Protein AF-A8T3K1-F1 (afdb_monomer_lite)

Radius of gyration: 11.14 Å; chains: 1; bounding box: 21×30×27 Å

Secondary structure (DSSP, 8-state):
--EEEEEE-GGG-SSPEEEEEEHHHHHHHHHHHHHTT--EEETTEE---------

Foldseek 3Di:
DDWKWKWKDVVQDDDIDIDIDHPVVSVVVLVVRVVVVIFMDINNHTDDPPDPPDD

Sequence (55 aa):
MLTLQLAYKPFGVGAWTYTTVSHEVAKSLASEYASYGWPVMIDGLPFSTENEQAA

Structure (mmCIF, N/CA/C/O backbone):
data_AF-A8T3K1-F1
#
_entry.id   AF-A8T3K1-F1
#
loop_
_atom_site.group_PDB
_atom_site.id
_atom_site.type_symbol
_atom_site.label_atom_id
_atom_site.label_alt_id
_atom_site.label_comp_id
_atom_site.label_asym_id
_atom_site.label_entity_id
_atom_site.label_seq_id
_atom_site.pdbx_PDB_ins_code
_atom_site.Cartn_x
_atom_site.Cartn_y
_atom_site.Cartn_z
_atom_site.occupancy
_atom_site.B_iso_or_equiv
_atom_site.auth_seq_id
_atom_site.auth_comp_id
_atom_site.auth_asym_id
_atom_site.auth_atom_id
_atom_site.pdbx_PDB_model_num
ATOM 1 N N . MET A 1 1 ? -13.147 -4.965 16.662 1.00 61.44 1 MET A N 1
ATOM 2 C CA . MET A 1 1 ? -11.922 -4.454 16.014 1.00 61.44 1 MET A CA 1
ATOM 3 C C . MET A 1 1 ? -12.183 -4.487 14.513 1.00 61.44 1 MET A C 1
ATOM 5 O O . MET A 1 1 ? -12.450 -5.567 14.009 1.00 61.44 1 MET A O 1
ATOM 9 N N . LEU A 1 2 ? -12.266 -3.333 13.841 1.00 84.25 2 LEU A N 1
ATOM 10 C CA . LEU A 1 2 ? -12.549 -3.259 12.399 1.00 84.25 2 LEU A CA 1
ATOM 11 C C . LEU A 1 2 ? -11.228 -3.341 11.629 1.00 84.25 2 LEU A C 1
ATOM 13 O O . LEU A 1 2 ? -10.326 -2.530 11.858 1.00 84.25 2 LEU A O 1
ATOM 17 N N . THR A 1 3 ? -11.116 -4.332 10.753 1.00 92.19 3 THR A N 1
ATOM 18 C CA . THR A 1 3 ? -9.963 -4.525 9.871 1.00 92.19 3 THR A CA 1
ATOM 19 C C . THR A 1 3 ? -10.360 -4.275 8.430 1.00 92.19 3 THR A C 1
ATOM 21 O O . THR A 1 3 ? -11.465 -4.644 8.042 1.00 92.19 3 THR A O 1
ATOM 24 N N . LEU A 1 4 ? -9.444 -3.710 7.654 1.00 93.94 4 LEU A N 1
ATOM 25 C CA . LEU A 1 4 ? -9.610 -3.461 6.227 1.00 93.94 4 LEU A CA 1
ATOM 26 C C . LEU A 1 4 ? -8.521 -4.206 5.458 1.00 93.94 4 LEU A C 1
ATOM 28 O O . LEU A 1 4 ? -7.415 -4.423 5.969 1.00 93.94 4 LEU A O 1
ATOM 32 N N . GLN A 1 5 ? -8.829 -4.596 4.229 1.00 96.00 5 GLN A N 1
ATOM 33 C CA . GLN A 1 5 ? -7.855 -5.145 3.306 1.00 96.00 5 GLN A CA 1
ATOM 34 C C . GLN A 1 5 ? -7.167 -4.003 2.559 1.00 96.00 5 GLN A C 1
ATOM 36 O O . GLN A 1 5 ? -7.764 -3.337 1.722 1.00 96.00 5 GLN A O 1
ATOM 41 N N . LEU A 1 6 ? -5.889 -3.800 2.838 1.00 95.62 6 LEU A N 1
ATOM 42 C CA . LEU A 1 6 ? -5.028 -2.927 2.059 1.00 95.62 6 LEU A CA 1
ATOM 43 C C . LEU A 1 6 ? -4.414 -3.743 0.920 1.00 95.62 6 LEU A C 1
ATOM 45 O O . LEU A 1 6 ? -3.801 -4.785 1.156 1.00 95.62 6 LEU A O 1
ATOM 49 N N . ALA A 1 7 ? -4.541 -3.253 -0.306 1.00 95.94 7 ALA A N 1
ATOM 50 C CA . ALA A 1 7 ? -3.815 -3.766 -1.454 1.00 95.94 7 ALA A CA 1
ATOM 51 C C . ALA A 1 7 ? -2.918 -2.666 -2.016 1.00 95.94 7 ALA A C 1
ATOM 53 O O . ALA A 1 7 ? -3.363 -1.543 -2.216 1.00 95.94 7 ALA A O 1
ATOM 54 N N . TYR A 1 8 ? -1.654 -2.963 -2.285 1.00 94.62 8 TYR A N 1
ATOM 55 C CA . TYR A 1 8 ? -0.726 -1.982 -2.845 1.00 94.62 8 TYR A CA 1
ATOM 56 C C . TYR A 1 8 ? 0.250 -2.630 -3.813 1.00 94.62 8 TYR A C 1
ATOM 58 O O . TYR A 1 8 ? 0.445 -3.848 -3.813 1.00 94.62 8 TYR A O 1
ATOM 66 N N . LYS A 1 9 ? 0.861 -1.800 -4.656 1.00 94.62 9 LYS A N 1
ATOM 67 C CA . LYS A 1 9 ? 1.764 -2.255 -5.706 1.00 94.62 9 LYS A CA 1
ATOM 68 C C . LYS A 1 9 ? 3.090 -1.495 -5.670 1.00 94.62 9 LYS A C 1
ATOM 70 O O . LYS A 1 9 ? 3.152 -0.375 -6.182 1.00 94.62 9 LYS A O 1
ATOM 75 N N . PRO A 1 10 ? 4.155 -2.086 -5.098 1.00 90.25 10 PRO A N 1
ATOM 76 C CA . PRO A 1 10 ? 5.469 -1.456 -5.057 1.00 90.25 10 PRO A CA 1
ATOM 77 C C . PRO A 1 10 ? 5.926 -1.020 -6.451 1.00 90.25 10 PRO A C 1
ATOM 79 O O . PRO A 1 10 ? 5.900 -1.808 -7.396 1.00 90.25 10 PRO A O 1
ATOM 82 N N . PHE A 1 11 ? 6.308 0.251 -6.590 1.00 85.94 11 PHE A N 1
ATOM 83 C CA . PHE A 1 11 ? 6.727 0.869 -7.856 1.00 85.94 11 PHE A CA 1
ATOM 84 C C . PHE A 1 11 ? 5.685 0.816 -8.995 1.00 85.94 11 PHE A C 1
ATOM 86 O O . PHE A 1 11 ? 6.024 1.063 -10.149 1.00 85.94 11 PHE A O 1
ATOM 93 N N . GLY A 1 12 ? 4.425 0.464 -8.715 1.00 84.25 12 GLY A N 1
ATOM 94 C CA . GLY A 1 12 ? 3.379 0.312 -9.734 1.00 84.25 12 GLY A CA 1
ATOM 95 C C . GLY A 1 12 ?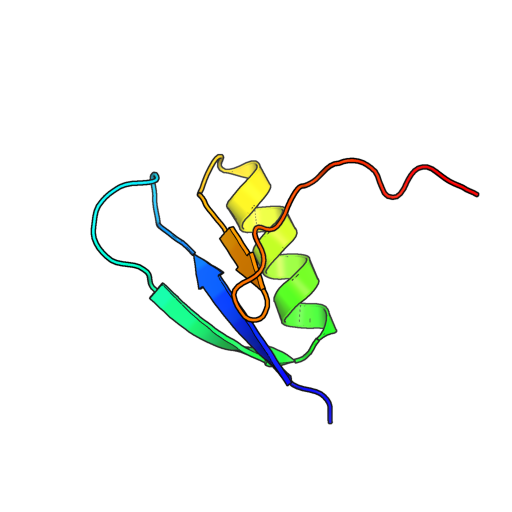 3.543 -0.891 -10.673 1.00 84.25 12 GLY A C 1
ATOM 96 O O . GLY A 1 12 ? 2.726 -1.084 -11.578 1.00 84.25 12 GLY A O 1
ATOM 97 N N . VAL A 1 13 ? 4.534 -1.756 -10.444 1.00 87.38 13 VAL A N 1
ATOM 98 C CA . VAL A 1 13 ? 4.850 -2.912 -11.300 1.00 87.38 13 VAL A CA 1
ATOM 99 C C . VAL A 1 13 ? 4.693 -4.237 -10.551 1.00 87.38 13 VAL A C 1
ATOM 101 O O . VAL A 1 13 ? 4.711 -4.283 -9.328 1.00 87.38 13 VAL A O 1
ATOM 104 N N . GLY A 1 14 ? 4.460 -5.332 -11.281 1.00 87.75 14 GLY A N 1
ATOM 105 C CA . GLY A 1 14 ? 4.338 -6.674 -10.691 1.00 87.75 14 GLY A CA 1
ATOM 106 C C . GLY A 1 14 ? 2.940 -7.049 -10.180 1.00 87.75 14 GLY A C 1
ATOM 107 O O . GLY A 1 14 ? 1.930 -6.650 -10.767 1.00 87.75 14 GLY A O 1
ATOM 108 N N . ALA A 1 15 ? 2.890 -7.874 -9.132 1.00 90.88 15 ALA A N 1
ATOM 109 C CA . ALA A 1 15 ? 1.660 -8.343 -8.493 1.00 90.88 15 ALA A CA 1
ATOM 110 C C . ALA A 1 15 ? 1.209 -7.394 -7.373 1.00 90.88 15 ALA A C 1
ATOM 112 O O . ALA A 1 15 ? 2.006 -6.627 -6.836 1.00 90.88 15 ALA A O 1
ATOM 113 N N . TRP A 1 16 ? -0.074 -7.451 -7.025 1.00 93.31 16 TRP A N 1
ATOM 114 C CA . TRP A 1 16 ? -0.604 -6.747 -5.861 1.00 93.31 16 TRP A CA 1
ATOM 115 C C . TRP A 1 16 ? -0.206 -7.468 -4.575 1.00 93.31 16 TRP A C 1
ATOM 117 O O . TRP A 1 16 ? -0.346 -8.687 -4.472 1.00 93.31 16 TRP A O 1
ATOM 127 N N . 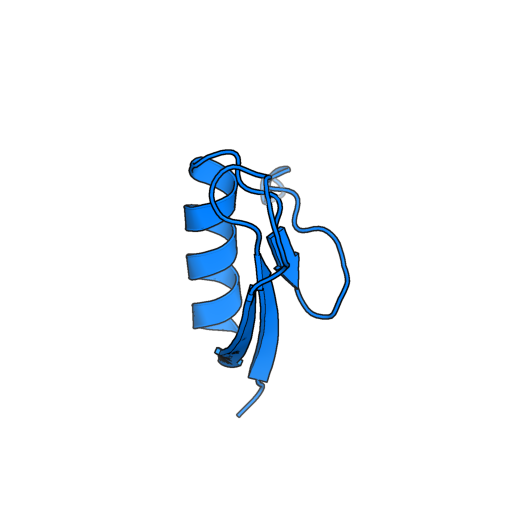THR A 1 17 ? 0.246 -6.700 -3.590 1.00 94.12 17 THR A N 1
ATOM 128 C CA . THR A 1 17 ? 0.441 -7.180 -2.225 1.00 94.12 17 THR A CA 1
ATOM 129 C C . THR A 1 17 ? -0.816 -6.888 -1.429 1.00 94.12 17 THR A C 1
ATOM 131 O O . THR A 1 17 ? -1.249 -5.740 -1.380 1.00 94.12 17 THR A O 1
ATOM 134 N N . TYR A 1 18 ? -1.380 -7.913 -0.796 1.00 95.50 18 TYR A N 1
ATOM 135 C CA . TYR A 1 18 ? -2.581 -7.806 0.028 1.00 95.50 18 TYR A CA 1
ATOM 136 C C . TYR A 1 18 ? -2.219 -7.996 1.495 1.00 95.50 18 TYR A C 1
ATOM 138 O O . TYR A 1 18 ? -1.488 -8.921 1.846 1.00 95.50 18 TYR A O 1
ATOM 146 N N . THR A 1 19 ? -2.755 -7.143 2.357 1.00 94.56 19 THR A N 1
ATOM 147 C CA . THR A 1 19 ? -2.615 -7.268 3.805 1.00 94.56 19 THR A CA 1
ATOM 148 C C . THR A 1 19 ? -3.908 -6.863 4.496 1.00 94.56 19 THR A C 1
ATOM 150 O O . THR A 1 19 ? -4.618 -5.972 4.037 1.00 94.56 19 THR A O 1
ATOM 153 N N . THR A 1 20 ? -4.237 -7.526 5.599 1.00 94.88 20 THR A N 1
ATOM 154 C CA . THR A 1 20 ? -5.400 -7.185 6.420 1.00 94.88 20 THR A CA 1
ATOM 155 C C . THR A 1 20 ? -4.902 -6.580 7.717 1.00 94.88 20 THR A C 1
ATOM 157 O O . THR A 1 20 ? -4.251 -7.247 8.517 1.00 94.88 20 THR A O 1
ATOM 160 N N . VAL A 1 21 ? -5.196 -5.299 7.909 1.00 93.81 21 VAL A N 1
ATOM 161 C CA . VAL A 1 21 ? -4.718 -4.510 9.050 1.00 93.81 21 VAL A CA 1
ATOM 162 C C . VAL A 1 21 ? -5.882 -3.750 9.681 1.00 93.81 21 VAL A C 1
ATOM 164 O O . VAL A 1 21 ? -6.990 -3.727 9.144 1.00 93.81 21 VAL A O 1
ATOM 167 N N . SER A 1 22 ? -5.669 -3.149 10.851 1.00 94.56 22 SER A N 1
ATOM 168 C CA . SER A 1 22 ? -6.688 -2.303 11.480 1.00 94.56 22 SER A CA 1
ATOM 169 C C . SER A 1 22 ? -6.992 -1.072 10.622 1.00 94.56 22 SER A C 1
ATOM 171 O O . SER A 1 22 ? -6.146 -0.609 9.862 1.00 94.56 22 SER A O 1
ATOM 173 N N . HIS A 1 23 ? -8.199 -0.523 10.765 1.00 90.50 23 HIS A N 1
ATOM 174 C CA . HIS A 1 23 ? -8.651 0.644 10.000 1.00 90.50 23 HIS A CA 1
ATOM 175 C C . HIS A 1 23 ? -7.657 1.823 10.026 1.00 90.50 23 HIS A C 1
ATOM 177 O O . HIS A 1 23 ? -7.331 2.372 8.975 1.00 90.50 23 HIS A O 1
ATOM 183 N N . GLU A 1 24 ? -7.135 2.186 11.200 1.00 91.12 24 GLU A N 1
ATOM 184 C CA . GLU A 1 24 ? -6.177 3.294 11.334 1.00 91.12 24 GLU A CA 1
ATOM 185 C C . GLU A 1 24 ? -4.853 3.002 10.621 1.00 91.12 24 GLU A C 1
ATOM 187 O O . GLU A 1 24 ? -4.316 3.858 9.924 1.00 91.12 24 GLU A O 1
ATOM 192 N N . VAL A 1 25 ? -4.360 1.765 10.729 1.00 92.75 25 VAL A N 1
ATOM 193 C CA . VAL A 1 25 ? -3.123 1.344 10.062 1.00 92.75 25 VAL A CA 1
ATOM 194 C C . VAL A 1 25 ? -3.317 1.298 8.547 1.00 92.75 25 VAL A C 1
ATOM 196 O O . VAL A 1 25 ? -2.442 1.754 7.819 1.00 92.75 25 VAL A O 1
ATOM 199 N N . ALA A 1 26 ? -4.466 0.815 8.061 1.00 93.00 26 ALA A N 1
ATOM 200 C CA . ALA A 1 26 ? -4.778 0.782 6.633 1.00 93.00 26 ALA A CA 1
ATOM 201 C C . ALA A 1 26 ? -4.732 2.187 6.023 1.00 93.00 26 ALA A C 1
ATOM 203 O O . ALA A 1 26 ? -4.114 2.374 4.981 1.00 93.00 26 ALA A O 1
ATOM 204 N N . LYS A 1 27 ? -5.334 3.177 6.696 1.00 91.44 27 LYS A N 1
ATOM 205 C CA . LYS A 1 27 ? -5.320 4.576 6.251 1.00 91.44 27 LYS A CA 1
ATOM 206 C C . LYS A 1 27 ? -3.915 5.177 6.254 1.00 91.44 27 LYS A C 1
ATOM 208 O O . LYS A 1 27 ? -3.519 5.769 5.252 1.00 91.44 27 LYS A O 1
ATOM 213 N N . SER A 1 28 ? -3.156 5.000 7.338 1.00 93.50 28 SER A N 1
ATOM 214 C CA . SER A 1 28 ? -1.788 5.527 7.438 1.00 93.50 28 SER A CA 1
ATOM 215 C C . SER A 1 28 ? -0.869 4.934 6.369 1.00 93.50 28 SER A C 1
ATOM 217 O O . SER A 1 28 ? -0.210 5.682 5.650 1.00 93.50 28 SER A O 1
ATOM 219 N N . LEU A 1 29 ? -0.886 3.607 6.200 1.00 93.81 29 LEU A N 1
ATOM 220 C CA . LEU A 1 29 ? -0.084 2.929 5.178 1.00 93.81 29 LEU A CA 1
ATOM 221 C C . LEU A 1 29 ? -0.528 3.298 3.764 1.00 93.81 29 LEU A C 1
ATOM 223 O O . LEU A 1 29 ? 0.313 3.486 2.893 1.00 93.81 29 LEU A O 1
ATOM 227 N N . ALA A 1 30 ? -1.835 3.423 3.521 1.00 93.81 30 ALA A N 1
ATOM 228 C CA . ALA A 1 30 ? -2.324 3.815 2.208 1.00 93.81 30 ALA A CA 1
ATOM 229 C C . ALA A 1 30 ? -1.855 5.218 1.817 1.00 93.81 30 ALA A C 1
ATOM 231 O O . ALA A 1 30 ? -1.413 5.414 0.688 1.00 93.81 30 ALA A O 1
ATOM 232 N N . SER A 1 31 ? -1.889 6.163 2.762 1.00 92.94 31 SER A N 1
ATOM 233 C CA . SER A 1 31 ? -1.367 7.520 2.574 1.00 92.94 31 SER A CA 1
ATOM 234 C C . SER A 1 31 ? 0.133 7.517 2.279 1.00 92.94 31 SER A C 1
ATOM 236 O O . SER A 1 31 ? 0.578 8.114 1.299 1.00 92.94 31 SER A O 1
ATOM 238 N N . GLU A 1 32 ? 0.910 6.773 3.069 1.00 93.06 32 GLU A N 1
ATOM 239 C CA . GLU A 1 32 ? 2.356 6.642 2.886 1.00 93.06 32 GLU A CA 1
ATOM 240 C C . GLU A 1 32 ? 2.700 6.027 1.521 1.00 93.06 32 GLU A C 1
ATOM 242 O O . GLU A 1 32 ? 3.476 6.595 0.754 1.00 93.06 32 GLU A O 1
ATOM 247 N N . TYR A 1 33 ? 2.069 4.913 1.154 1.00 93.06 33 TYR A N 1
ATOM 248 C CA . TYR A 1 33 ? 2.345 4.224 -0.107 1.00 93.06 33 TYR A CA 1
ATOM 249 C C . TYR A 1 33 ? 1.874 5.022 -1.324 1.00 93.06 33 TYR A C 1
ATOM 251 O O . TYR A 1 33 ? 2.587 5.089 -2.327 1.00 93.06 33 TYR A O 1
ATOM 259 N N . ALA A 1 34 ? 0.725 5.694 -1.233 1.00 91.62 34 ALA A N 1
ATOM 260 C CA . ALA A 1 34 ? 0.277 6.612 -2.274 1.00 91.62 34 ALA A CA 1
ATOM 261 C C . ALA A 1 34 ? 1.238 7.802 -2.431 1.00 91.62 34 ALA A C 1
ATOM 263 O O . ALA A 1 34 ? 1.487 8.235 -3.556 1.00 91.62 34 ALA A O 1
ATOM 264 N N . SER A 1 35 ? 1.847 8.288 -1.339 1.00 90.81 35 SER A N 1
ATOM 265 C CA . SER A 1 35 ? 2.862 9.353 -1.394 1.00 90.81 35 SER A CA 1
ATOM 266 C C . SER A 1 35 ? 4.122 8.941 -2.165 1.00 90.81 35 SER A C 1
ATOM 268 O O . SER A 1 35 ? 4.767 9.778 -2.793 1.00 90.81 35 SER A O 1
ATOM 270 N N . TYR A 1 36 ? 4.431 7.641 -2.203 1.00 90.38 36 TYR A N 1
ATOM 271 C CA . TYR A 1 36 ? 5.502 7.080 -3.032 1.00 90.38 36 TYR A CA 1
ATOM 272 C C . TYR A 1 36 ? 5.116 6.929 -4.511 1.00 90.38 36 TYR A C 1
ATOM 274 O O . TYR A 1 36 ? 5.914 6.437 -5.311 1.00 90.38 36 TYR A O 1
ATOM 282 N N . GLY A 1 37 ? 3.897 7.324 -4.886 1.00 88.75 37 GLY A N 1
ATOM 283 C CA . GLY A 1 37 ? 3.346 7.138 -6.225 1.00 88.75 37 GLY A CA 1
ATOM 284 C C . GLY A 1 37 ? 2.934 5.695 -6.506 1.00 88.75 37 GLY A C 1
ATOM 285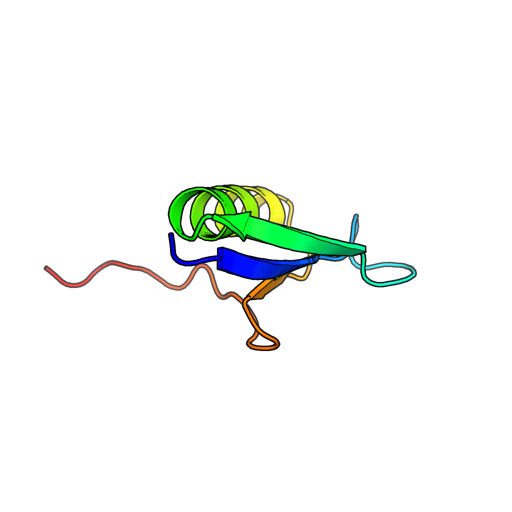 O O . GLY A 1 37 ? 2.797 5.306 -7.667 1.00 88.75 37 GLY A O 1
ATOM 286 N N . TRP A 1 38 ? 2.777 4.868 -5.469 1.00 92.31 38 TRP A N 1
ATOM 287 C CA . TRP A 1 38 ? 2.346 3.490 -5.652 1.00 92.31 38 TRP A CA 1
ATOM 288 C C . TRP A 1 38 ? 0.823 3.432 -5.805 1.00 92.31 38 TRP A C 1
ATOM 290 O O . TRP A 1 38 ? 0.107 4.127 -5.087 1.00 92.31 38 TRP A O 1
ATOM 300 N N . PRO A 1 39 ? 0.298 2.581 -6.702 1.00 92.50 39 PRO A N 1
ATOM 301 C CA . PRO A 1 39 ? -1.117 2.245 -6.720 1.00 92.50 39 PRO A CA 1
ATOM 302 C C . PRO A 1 39 ? -1.518 1.560 -5.411 1.00 92.50 39 PRO A C 1
ATOM 304 O O . PRO A 1 39 ? -0.894 0.572 -5.009 1.00 92.50 39 PRO A O 1
ATOM 307 N N . VAL A 1 40 ? -2.573 2.065 -4.773 1.00 94.81 40 VAL A N 1
ATOM 308 C CA . VAL A 1 40 ? -3.103 1.554 -3.504 1.00 94.81 40 VAL A CA 1
ATOM 309 C C . VAL A 1 40 ? -4.621 1.402 -3.591 1.00 94.81 40 VAL A C 1
ATOM 311 O O . VAL A 1 40 ? -5.300 2.200 -4.234 1.00 94.81 40 VAL A O 1
ATOM 314 N N . MET A 1 41 ? -5.160 0.380 -2.930 1.00 95.12 41 MET A N 1
ATOM 315 C CA . MET A 1 41 ? -6.585 0.149 -2.733 1.00 95.12 41 MET A CA 1
ATOM 316 C C . MET A 1 41 ? -6.873 -0.223 -1.277 1.00 95.12 41 MET A C 1
ATOM 318 O O . MET A 1 41 ? -6.077 -0.907 -0.634 1.00 95.12 41 MET A O 1
ATOM 322 N N . ILE A 1 42 ? -8.037 0.176 -0.779 1.00 94.12 42 ILE A N 1
ATOM 323 C CA . IL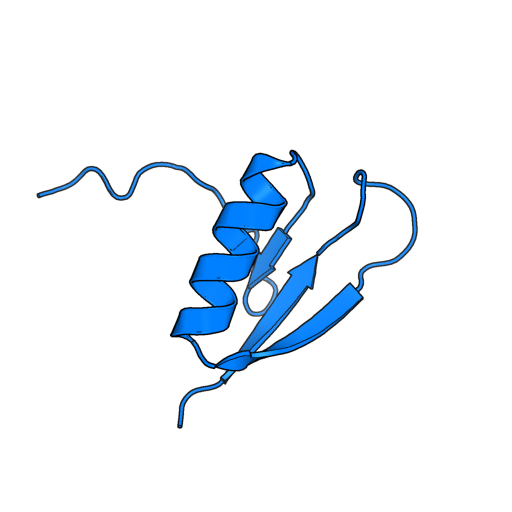E A 1 42 ? -8.582 -0.258 0.510 1.00 94.12 42 ILE A CA 1
ATOM 324 C C . ILE A 1 42 ? -9.923 -0.937 0.233 1.00 94.12 42 ILE A C 1
ATOM 326 O O . ILE A 1 42 ? -10.784 -0.350 -0.415 1.00 94.12 42 ILE A O 1
ATOM 330 N N . ASP A 1 43 ? -10.080 -2.188 0.666 1.00 92.94 43 ASP A N 1
ATOM 331 C CA . ASP A 1 43 ? -11.251 -3.040 0.406 1.00 92.94 43 ASP A CA 1
ATOM 332 C C . ASP A 1 43 ? -11.661 -3.083 -1.079 1.00 92.94 43 ASP A C 1
ATOM 334 O O . ASP A 1 43 ? -12.836 -3.135 -1.437 1.00 92.94 43 ASP A O 1
ATOM 338 N N . GLY A 1 44 ? -10.662 -3.051 -1.966 1.00 90.12 44 GLY A N 1
ATOM 339 C CA . GLY A 1 44 ? -10.862 -3.075 -3.417 1.00 90.12 44 GLY A CA 1
ATOM 340 C C . GLY A 1 44 ? -11.246 -1.731 -4.042 1.00 90.12 44 GLY A C 1
ATOM 341 O O . GLY A 1 44 ? -11.424 -1.670 -5.257 1.00 90.12 44 GLY A O 1
ATOM 342 N N . LEU A 1 45 ? -11.334 -0.653 -3.258 1.00 91.50 45 LEU A N 1
ATOM 343 C CA . LEU A 1 45 ? -11.539 0.703 -3.763 1.00 91.50 45 LEU A CA 1
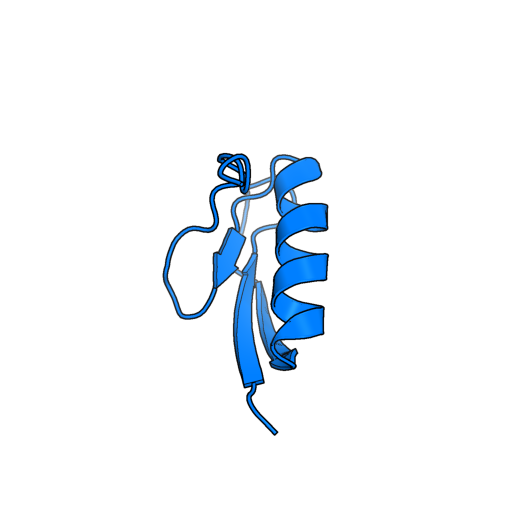ATOM 344 C C . LEU A 1 45 ? -10.194 1.422 -3.928 1.00 91.50 45 LEU A C 1
ATOM 346 O O . LEU A 1 45 ? -9.384 1.376 -3.001 1.00 91.50 45 LEU A O 1
ATOM 350 N N . PRO A 1 46 ? -9.934 2.092 -5.068 1.00 89.31 46 PRO A N 1
ATOM 351 C CA . PRO A 1 46 ? -8.712 2.862 -5.263 1.00 89.31 46 PRO A CA 1
ATOM 352 C C . PRO A 1 46 ? -8.611 3.965 -4.213 1.00 89.31 46 PRO A C 1
ATOM 354 O O . PRO A 1 46 ? -9.556 4.719 -3.984 1.00 89.31 46 PRO A O 1
ATOM 357 N N . PHE A 1 47 ? -7.456 4.034 -3.563 1.00 89.31 47 PHE A N 1
ATOM 358 C CA . PHE A 1 47 ? -7.175 5.058 -2.575 1.00 89.31 47 PHE A CA 1
ATOM 359 C C . PHE A 1 47 ? -6.629 6.299 -3.286 1.00 89.31 47 PHE A C 1
ATOM 361 O O . PHE A 1 47 ? -5.539 6.264 -3.856 1.00 89.31 47 PHE A O 1
ATOM 368 N N . SER A 1 48 ? -7.394 7.387 -3.243 1.00 77.88 48 SER A N 1
ATOM 369 C CA . SER A 1 48 ? -6.967 8.702 -3.717 1.00 77.88 48 SER A CA 1
ATOM 370 C C . SER A 1 48 ? -6.619 9.579 -2.521 1.00 77.88 48 SER A C 1
ATOM 372 O O . SER A 1 48 ? -7.436 9.761 -1.624 1.00 77.88 48 SER A O 1
ATOM 374 N N . THR A 1 49 ? -5.438 10.193 -2.538 1.00 67.19 4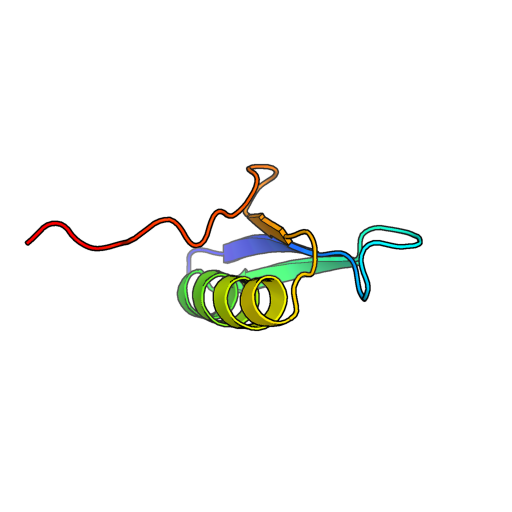9 THR A N 1
ATOM 375 C CA . THR A 1 49 ? -5.020 11.253 -1.601 1.00 67.19 49 THR A CA 1
ATOM 376 C C . THR A 1 49 ? -5.713 12.595 -1.869 1.00 67.19 49 THR A C 1
ATOM 378 O O . THR A 1 49 ? -5.227 13.640 -1.439 1.00 67.19 49 THR A O 1
ATOM 381 N N . GLU A 1 50 ? -6.846 12.596 -2.578 1.00 56.81 50 GLU A N 1
ATOM 382 C CA . GLU A 1 50 ? -7.640 13.794 -2.836 1.00 56.81 50 GLU A CA 1
ATOM 383 C C . GLU A 1 50 ? -8.325 14.244 -1.542 1.00 56.81 50 GLU A C 1
ATOM 385 O O . GLU A 1 50 ? -9.454 13.880 -1.241 1.00 56.81 50 GLU A O 1
ATOM 390 N N . ASN A 1 51 ? -7.572 15.034 -0.778 1.00 46.62 51 ASN A N 1
ATOM 391 C CA . ASN A 1 51 ? -8.028 16.051 0.153 1.00 46.62 51 ASN A CA 1
ATOM 392 C C . ASN A 1 51 ? -9.215 15.670 1.051 1.00 46.62 51 ASN A C 1
ATOM 394 O O . ASN A 1 51 ? -10.370 15.997 0.785 1.00 46.62 51 ASN A O 1
ATOM 398 N N . GLU A 1 52 ? -8.880 15.217 2.256 1.00 48.81 52 GLU A N 1
ATOM 399 C CA . GLU A 1 52 ? -9.635 15.581 3.457 1.00 48.81 52 GLU A CA 1
ATOM 400 C C . GLU A 1 52 ? -9.393 17.086 3.754 1.00 48.81 52 GLU A C 1
ATOM 402 O O . GLU A 1 52 ? -8.781 17.469 4.744 1.00 48.81 52 GLU A O 1
ATOM 407 N N . GLN A 1 53 ? -9.808 17.956 2.824 1.00 46.19 53 GLN A N 1
ATOM 408 C CA . GLN A 1 53 ? -9.937 19.407 2.998 1.00 46.19 53 GLN A CA 1
ATOM 409 C C . GLN A 1 53 ? -11.415 19.768 2.848 1.00 46.19 53 GLN A C 1
ATOM 411 O O . GLN A 1 53 ? -11.850 20.290 1.825 1.00 46.19 53 GLN A O 1
ATOM 416 N N . ALA A 1 54 ? -12.200 19.458 3.875 1.00 42.44 54 ALA A N 1
ATOM 417 C CA . ALA A 1 54 ? -13.509 20.062 4.087 1.00 42.44 54 ALA A CA 1
ATOM 418 C C . ALA A 1 54 ? -13.863 20.000 5.579 1.00 42.44 54 ALA A C 1
ATOM 420 O O . ALA A 1 54 ? -14.587 19.100 5.999 1.00 42.44 54 ALA A O 1
ATOM 421 N N . ALA A 1 55 ? -13.327 20.940 6.363 1.00 34.09 55 ALA A N 1
ATOM 422 C CA . ALA A 1 55 ? -13.961 21.514 7.557 1.00 34.09 55 ALA A CA 1
ATOM 423 C C . ALA A 1 55 ? -13.135 22.701 8.066 1.00 34.09 55 ALA A C 1
ATOM 425 O O . ALA A 1 55 ? -11.957 22.484 8.424 1.00 34.09 55 ALA A O 1
#

pLDDT: mean 85.79, std 15.42, range [34.09, 96.0]